Protein AF-A0A0A8JJF2-F1 (afdb_monomer_lite)

Foldseek 3Di:
DAEDPDPVVVVVVLVVLLVPDLDWAKEKEKAFDDDPDDPPDDDDDPDQAGKIKMWIWTDHPPAIYIYMDIDRDVVVVVVVCVSCVVSCVSHPYDYDYPVRRVVVVVVRVD

pLDDT: mean 81.91, std 14.95, range [40.62, 95.06]

Sequence (110 aa):
MRQAATLEELLEFAEQESADEREGHTFINQADWVEEETVLTDEDTGGALPLQLIRLIVQSAKHAIYYEYPFSEPAELEDMNYQLDPVFTRFPRVVLNREEMDRKKEECQE

Secondary structure (DSSP, 8-state):
-EE-SSHHHHHHHHHHHHTT-S-EEEEEEEEE----------S----PPPPEEEEEEEEESS-EEEEEEEE-SHHHHHHHHHHHHHHHHHS-EEE--HHHHHHHHHHTT-

Radius of gyration: 15.86 Å; chains: 1; bounding box: 34×24×51 Å

Structure (mmCIF, N/CA/C/O backbone):
data_AF-A0A0A8JJF2-F1
#
_entry.id   AF-A0A0A8JJF2-F1
#
loop_
_atom_site.group_PDB
_atom_site.id
_atom_site.type_symbol
_atom_site.label_atom_id
_atom_site.label_alt_id
_atom_site.label_comp_id
_atom_site.label_asym_id
_atom_site.label_entity_id
_atom_site.label_seq_id
_atom_site.pdbx_PDB_ins_code
_atom_site.Cartn_x
_atom_site.Cartn_y
_atom_site.Cartn_z
_atom_site.occupancy
_atom_site.B_iso_or_equiv
_atom_site.auth_seq_id
_atom_site.auth_comp_id
_atom_site.auth_asym_id
_atom_site.auth_atom_id
_atom_site.pdbx_PDB_model_num
ATOM 1 N N . MET A 1 1 ? -10.432 9.931 4.214 1.00 86.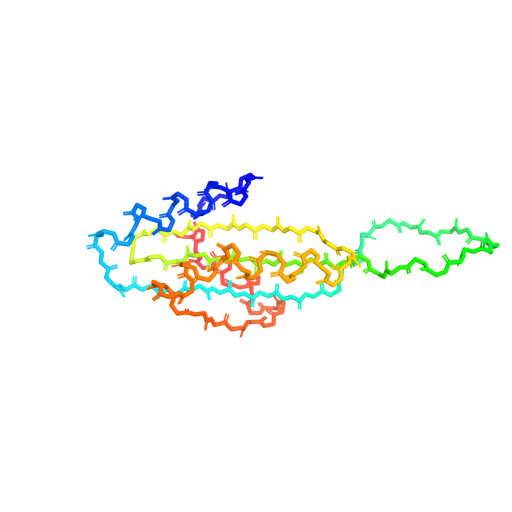50 1 MET A N 1
ATOM 2 C CA . MET A 1 1 ? -9.172 9.159 4.024 1.00 86.50 1 MET A CA 1
ATOM 3 C C . MET A 1 1 ? -7.926 10.049 4.049 1.00 86.50 1 MET A C 1
ATOM 5 O O . MET A 1 1 ? -7.965 11.143 3.496 1.00 86.50 1 MET A O 1
ATOM 9 N N . ARG A 1 2 ? -6.826 9.582 4.660 1.00 90.56 2 ARG A N 1
ATOM 10 C CA . ARG A 1 2 ? -5.493 10.230 4.639 1.00 90.56 2 ARG A CA 1
ATOM 11 C C . ARG A 1 2 ? -4.675 9.735 3.436 1.00 90.56 2 ARG A C 1
ATOM 13 O O . ARG A 1 2 ? -4.844 8.595 3.026 1.00 90.56 2 ARG A O 1
ATOM 20 N N . GLN A 1 3 ? -3.773 10.552 2.899 1.00 91.75 3 GLN A N 1
ATOM 21 C CA . GLN A 1 3 ? -2.759 10.112 1.932 1.00 91.75 3 GLN A CA 1
ATOM 22 C C . GLN A 1 3 ? -1.387 10.079 2.615 1.00 91.75 3 GLN A C 1
ATOM 24 O O . GLN A 1 3 ? -1.010 11.056 3.262 1.00 91.75 3 GLN A O 1
ATOM 29 N N . ALA A 1 4 ? -0.682 8.955 2.510 1.00 92.62 4 ALA A N 1
ATOM 30 C CA . ALA A 1 4 ? 0.685 8.795 2.990 1.00 92.62 4 ALA A CA 1
ATOM 31 C C . ALA A 1 4 ? 1.666 9.381 1.970 1.00 92.62 4 ALA A C 1
ATOM 33 O O . ALA A 1 4 ? 1.557 9.095 0.775 1.00 92.62 4 ALA A O 1
ATOM 34 N N . ALA A 1 5 ? 2.630 10.175 2.437 1.00 90.12 5 ALA A N 1
ATOM 35 C CA . ALA A 1 5 ? 3.717 10.666 1.587 1.00 90.12 5 ALA A CA 1
ATOM 36 C C . ALA A 1 5 ? 4.835 9.625 1.412 1.00 90.12 5 ALA A C 1
ATOM 38 O O . ALA A 1 5 ? 5.553 9.639 0.413 1.00 90.12 5 ALA A O 1
ATOM 39 N N . THR A 1 6 ? 4.985 8.719 2.379 1.00 92.06 6 THR A N 1
ATOM 40 C CA . THR A 1 6 ? 6.027 7.690 2.411 1.00 92.06 6 THR A CA 1
ATOM 41 C C . THR A 1 6 ? 5.438 6.337 2.793 1.00 92.06 6 THR A C 1
ATOM 43 O O . THR A 1 6 ? 4.369 6.253 3.400 1.00 92.06 6 THR A O 1
ATOM 46 N N . LEU A 1 7 ? 6.158 5.263 2.461 1.00 89.69 7 LEU A N 1
ATOM 47 C CA . LEU A 1 7 ? 5.800 3.918 2.906 1.00 89.69 7 LEU A CA 1
ATOM 48 C C . LEU A 1 7 ? 5.823 3.812 4.439 1.00 89.69 7 LEU A C 1
ATOM 50 O O . LEU A 1 7 ? 4.938 3.190 5.014 1.00 89.69 7 LEU A O 1
ATOM 54 N N . GLU A 1 8 ? 6.780 4.470 5.100 1.00 92.25 8 GLU A N 1
ATOM 55 C CA . GLU A 1 8 ? 6.880 4.513 6.565 1.00 92.25 8 GLU A CA 1
ATOM 56 C C . GLU A 1 8 ? 5.592 5.046 7.209 1.00 92.25 8 GLU A C 1
ATOM 58 O O . GLU A 1 8 ? 5.045 4.390 8.091 1.00 92.25 8 GLU A O 1
ATOM 63 N N . GLU A 1 9 ? 5.019 6.138 6.688 1.00 92.88 9 GLU A N 1
ATOM 64 C CA . GLU A 1 9 ? 3.747 6.672 7.196 1.00 92.88 9 GLU A CA 1
ATOM 65 C C . GLU A 1 9 ? 2.584 5.673 7.067 1.00 92.88 9 GLU A C 1
ATOM 67 O O . GLU A 1 9 ? 1.689 5.638 7.916 1.00 92.88 9 GLU A O 1
ATOM 72 N N . LEU A 1 10 ? 2.574 4.859 6.004 1.00 92.31 10 LEU A N 1
ATOM 73 C CA . LEU A 1 10 ? 1.577 3.803 5.821 1.00 92.31 10 LEU A CA 1
ATOM 74 C C . LEU A 1 10 ? 1.783 2.655 6.818 1.00 92.31 10 LEU A C 1
ATOM 76 O O . LEU A 1 10 ? 0.803 2.134 7.356 1.00 92.31 10 LEU A O 1
ATOM 80 N N . LEU A 1 11 ? 3.034 2.276 7.084 1.00 91.62 11 LEU A N 1
ATOM 81 C CA . LEU A 1 11 ? 3.375 1.246 8.066 1.00 91.62 11 LEU A CA 1
ATOM 82 C C . LEU A 1 11 ? 3.010 1.690 9.487 1.00 91.62 11 LEU A C 1
ATOM 84 O O . LEU A 1 11 ? 2.383 0.923 10.219 1.00 91.62 11 LEU A O 1
ATOM 88 N N . GLU A 1 12 ? 3.329 2.931 9.856 1.00 91.81 12 GLU A N 1
ATOM 89 C CA . GLU A 1 12 ? 2.955 3.517 11.147 1.00 91.81 12 GLU A CA 1
ATOM 90 C C . GLU A 1 12 ? 1.435 3.563 11.327 1.00 91.81 12 GLU A C 1
ATOM 92 O O . GLU A 1 12 ? 0.926 3.197 12.387 1.00 91.81 12 GLU A O 1
ATOM 97 N N . PHE A 1 13 ? 0.693 3.958 10.286 1.00 91.31 13 PHE A N 1
ATOM 98 C CA . PHE A 1 13 ? -0.770 3.929 10.312 1.00 91.31 13 PHE A CA 1
ATOM 99 C C . PHE A 1 13 ? -1.299 2.510 10.548 1.00 91.31 13 PHE A C 1
ATOM 101 O O . PHE A 1 13 ? -2.151 2.299 11.411 1.00 91.31 13 PHE A O 1
ATOM 108 N N . ALA A 1 14 ? -0.780 1.525 9.811 1.00 89.00 14 ALA A N 1
ATOM 109 C CA . ALA A 1 14 ? -1.194 0.136 9.968 1.00 89.00 14 ALA A CA 1
ATOM 110 C C . ALA A 1 14 ? -0.872 -0.402 11.373 1.00 89.00 14 ALA A C 1
ATOM 112 O O . ALA A 1 14 ? -1.670 -1.144 11.947 1.00 89.00 14 ALA A O 1
ATOM 113 N N . GLU A 1 15 ? 0.268 -0.026 11.952 1.00 89.31 15 GLU A N 1
ATOM 114 C CA . GLU A 1 15 ? 0.622 -0.413 13.316 1.00 89.31 15 GLU A CA 1
ATOM 115 C C . GLU A 1 15 ? -0.342 0.195 14.344 1.00 89.31 15 GLU A C 1
ATOM 117 O O . GLU A 1 15 ? -0.895 -0.546 15.161 1.00 89.31 15 GLU A O 1
ATOM 122 N N . GLN A 1 16 ? -0.605 1.502 14.257 1.00 87.88 16 GLN A N 1
ATOM 123 C CA . GLN A 1 16 ? -1.500 2.223 15.169 1.00 87.88 16 GLN A CA 1
ATOM 124 C C . GLN A 1 16 ? -2.929 1.669 15.131 1.00 87.88 16 GLN A C 1
ATOM 126 O O . GLN A 1 16 ? -3.505 1.368 16.176 1.00 87.88 16 GLN A O 1
ATOM 131 N N . GLU A 1 17 ? -3.483 1.465 13.937 1.00 85.00 17 GLU A N 1
ATOM 132 C CA . GLU A 1 17 ? -4.862 0.994 13.774 1.00 85.00 17 GLU A CA 1
ATOM 133 C C . GLU A 1 17 ? -5.025 -0.494 14.111 1.00 85.00 17 GLU A C 1
ATOM 135 O O . GLU A 1 17 ? -6.106 -0.927 14.510 1.00 85.00 17 GLU A O 1
ATOM 140 N N . SER A 1 18 ? -3.954 -1.291 14.015 1.00 74.69 18 SER A N 1
ATOM 141 C CA . SER A 1 18 ? -4.001 -2.716 14.374 1.00 74.69 18 SER A CA 1
ATOM 142 C C . SER A 1 18 ? -4.220 -2.976 15.868 1.00 74.69 18 SER A C 1
ATOM 144 O O . SER A 1 18 ? -4.586 -4.092 16.248 1.00 74.69 18 SER A O 1
ATOM 146 N N . ALA A 1 19 ? -4.002 -1.965 16.714 1.00 67.81 19 ALA A N 1
ATOM 147 C CA . ALA A 1 19 ? -4.239 -2.047 18.148 1.00 67.81 19 ALA A CA 1
ATOM 148 C C . ALA A 1 19 ? -5.728 -1.940 18.517 1.00 67.81 19 ALA A C 1
ATOM 150 O O . ALA A 1 19 ? -6.118 -2.464 19.563 1.00 67.81 19 ALA A O 1
ATOM 151 N N . ASP A 1 20 ? -6.543 -1.286 17.681 1.00 60.44 20 ASP A N 1
ATOM 152 C CA . ASP A 1 20 ? -7.886 -0.851 18.076 1.00 60.44 20 ASP A CA 1
ATOM 153 C C . ASP A 1 20 ? -8.990 -1.837 17.662 1.00 60.44 20 ASP A C 1
ATOM 155 O O . ASP A 1 20 ? -9.905 -2.042 18.447 1.00 60.44 20 ASP A O 1
ATOM 159 N N . GLU A 1 21 ? -8.903 -2.525 16.514 1.00 55.38 21 GLU A N 1
ATOM 160 C CA . GLU A 1 21 ? -9.917 -3.503 16.072 1.00 55.38 21 GLU A CA 1
ATOM 161 C C . GLU A 1 21 ? -9.414 -4.330 14.861 1.00 55.38 21 GLU A C 1
ATOM 163 O O . GLU A 1 21 ? -8.878 -3.783 13.904 1.00 55.38 21 GLU A O 1
ATOM 168 N N . ARG A 1 22 ? -9.600 -5.664 14.857 1.00 59.66 22 ARG A N 1
ATOM 169 C CA . ARG A 1 22 ? -9.159 -6.584 13.770 1.00 59.66 22 ARG A CA 1
ATOM 170 C C . ARG A 1 22 ? -9.962 -6.471 12.463 1.00 59.66 22 ARG A C 1
ATOM 172 O O . ARG A 1 22 ? -9.866 -7.346 11.603 1.00 59.66 22 ARG A O 1
ATOM 179 N N . GLU A 1 23 ? -10.806 -5.460 12.328 1.00 72.19 23 GLU A N 1
ATOM 180 C CA . GLU A 1 23 ? -11.681 -5.307 11.172 1.00 72.19 23 GLU A CA 1
ATOM 181 C C . GLU A 1 23 ? -11.052 -4.321 10.190 1.00 72.19 23 GLU A C 1
ATOM 183 O O . GLU A 1 23 ? -10.887 -3.138 10.481 1.00 72.19 23 GLU A O 1
ATOM 188 N N . GLY A 1 24 ? -10.651 -4.831 9.027 1.00 83.50 24 GLY A N 1
ATOM 189 C CA . GLY A 1 24 ? -10.006 -4.035 7.996 1.00 83.50 24 GLY A CA 1
ATOM 190 C C . GLY A 1 24 ? -9.426 -4.881 6.868 1.00 83.50 24 GLY A C 1
ATOM 191 O O . GLY A 1 24 ? -9.303 -6.099 6.990 1.00 83.50 24 GLY A O 1
ATOM 192 N N . HIS A 1 25 ? -9.085 -4.232 5.760 1.00 91.62 25 HIS A N 1
ATOM 193 C CA . HIS A 1 25 ? -8.503 -4.863 4.576 1.00 91.62 25 HIS A CA 1
ATOM 194 C C . HIS A 1 25 ? -7.473 -3.933 3.938 1.00 91.62 25 HIS A C 1
ATOM 196 O O . HIS A 1 25 ? -7.601 -2.707 3.996 1.00 91.62 25 HIS A O 1
ATOM 202 N N . THR A 1 26 ? -6.474 -4.519 3.284 1.00 92.38 26 THR A N 1
ATOM 203 C CA . THR A 1 26 ? -5.576 -3.773 2.402 1.00 92.38 26 THR A CA 1
ATOM 204 C C . THR A 1 26 ? -5.988 -3.991 0.956 1.00 92.38 26 THR A C 1
ATOM 206 O O . THR A 1 26 ? -5.925 -5.106 0.456 1.00 92.38 26 THR A O 1
ATOM 209 N N . PHE A 1 27 ? -6.384 -2.942 0.252 1.00 94.25 27 PHE A N 1
ATOM 210 C CA . PHE A 1 27 ? -6.678 -3.006 -1.175 1.00 94.25 27 PHE A CA 1
ATOM 211 C C . PHE A 1 27 ? -5.425 -2.651 -1.964 1.00 94.25 27 PHE A C 1
ATOM 213 O O . PHE A 1 27 ? -4.775 -1.652 -1.665 1.00 94.25 27 PHE A O 1
ATOM 220 N N . ILE A 1 28 ? -5.077 -3.477 -2.947 1.00 94.00 28 ILE A N 1
ATOM 221 C CA . ILE A 1 28 ? -3.874 -3.310 -3.764 1.00 94.00 28 ILE A CA 1
ATOM 222 C C . ILE A 1 28 ? -4.235 -3.32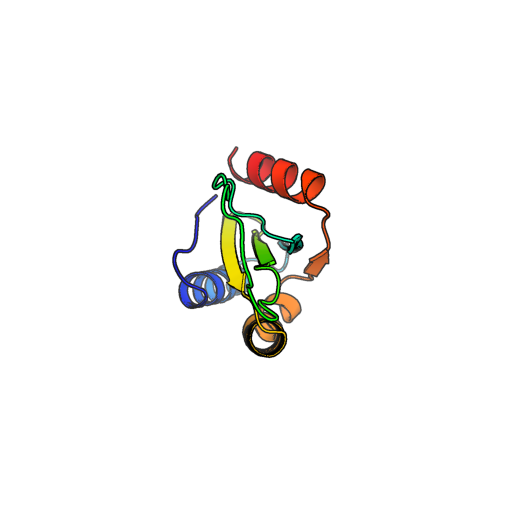9 -5.244 1.00 94.00 28 ILE A C 1
ATOM 224 O O . ILE A 1 28 ? -4.926 -4.231 -5.715 1.00 94.00 28 ILE A O 1
ATOM 228 N N . ASN A 1 29 ? -3.717 -2.357 -5.984 1.00 92.81 29 ASN A N 1
ATOM 229 C CA . ASN A 1 29 ? -3.750 -2.338 -7.436 1.00 92.81 29 ASN A CA 1
ATOM 230 C C . ASN A 1 29 ? -2.322 -2.189 -7.967 1.00 92.81 29 ASN A C 1
ATOM 232 O O . ASN A 1 29 ? -1.584 -1.315 -7.522 1.00 92.81 29 ASN A O 1
ATOM 236 N N . GLN A 1 30 ? -1.948 -3.046 -8.912 1.00 87.88 30 GLN A N 1
ATOM 237 C CA . GLN A 1 30 ? -0.697 -2.956 -9.662 1.00 87.88 30 GLN A CA 1
ATOM 238 C C . GLN A 1 30 ? -1.076 -2.785 -11.128 1.00 87.88 30 GLN A C 1
ATOM 240 O O . GLN A 1 30 ? -1.816 -3.610 -11.671 1.00 87.88 30 GLN A O 1
ATOM 245 N N . ALA A 1 31 ? -0.642 -1.690 -11.742 1.00 77.75 31 ALA A N 1
ATOM 246 C CA . ALA A 1 31 ? -0.971 -1.378 -13.124 1.00 77.75 31 ALA A CA 1
ATOM 247 C C . ALA A 1 31 ? 0.203 -0.690 -13.820 1.00 77.75 31 ALA A C 1
ATOM 249 O O . ALA A 1 31 ? 0.985 0.018 -13.181 1.00 77.75 31 ALA A O 1
ATOM 250 N N . ASP A 1 32 ? 0.278 -0.861 -15.138 1.00 70.38 32 ASP A N 1
ATOM 251 C CA . ASP A 1 32 ? 1.176 -0.079 -15.979 1.00 70.38 32 ASP A CA 1
ATOM 252 C C . ASP A 1 32 ? 0.875 1.414 -15.803 1.00 70.38 32 ASP A C 1
ATOM 254 O O . ASP A 1 32 ? -0.286 1.848 -15.822 1.00 70.38 32 ASP A O 1
ATOM 258 N N . TRP A 1 33 ? 1.929 2.201 -15.606 1.00 63.25 33 TRP A N 1
ATOM 259 C CA . TRP A 1 33 ? 1.841 3.637 -15.425 1.00 63.25 33 TRP A CA 1
ATOM 260 C C . TRP A 1 33 ? 2.452 4.330 -16.627 1.00 63.25 33 TRP A C 1
ATOM 262 O O . TRP A 1 33 ? 3.664 4.430 -16.788 1.00 63.25 33 TRP A O 1
ATOM 272 N N . VAL A 1 34 ? 1.579 4.815 -17.497 1.00 59.53 34 VAL A N 1
ATOM 273 C CA . VAL A 1 34 ? 1.983 5.719 -18.563 1.00 59.53 34 VAL A CA 1
ATOM 274 C C . VAL A 1 34 ? 1.741 7.118 -18.021 1.00 59.53 34 VAL A C 1
ATOM 276 O O . VAL A 1 34 ? 0.585 7.510 -17.849 1.00 59.53 34 VAL A O 1
ATOM 279 N N . GLU A 1 35 ? 2.816 7.835 -17.686 1.00 52.62 35 GLU A N 1
ATOM 280 C CA . GLU A 1 35 ? 2.731 9.278 -17.457 1.00 52.62 35 GLU A CA 1
ATOM 281 C C . GLU A 1 35 ? 2.075 9.880 -18.704 1.00 52.62 35 GLU A C 1
ATOM 283 O O . GLU A 1 35 ? 2.502 9.596 -19.826 1.00 52.62 35 GLU A O 1
ATOM 288 N N . GLU A 1 36 ? 0.993 10.641 -18.543 1.00 45.34 36 GLU A N 1
ATOM 289 C CA . GLU A 1 36 ? 0.353 11.333 -19.660 1.00 45.34 36 GLU A CA 1
ATOM 290 C C . GLU A 1 36 ? 1.243 12.518 -20.070 1.00 45.34 36 GLU A C 1
ATOM 292 O O . GLU A 1 36 ? 0.908 13.677 -19.853 1.00 45.34 36 GLU A O 1
ATOM 297 N N . GLU A 1 37 ? 2.411 12.225 -20.642 1.00 40.62 37 GLU A N 1
ATOM 298 C CA . GLU A 1 37 ? 3.255 13.197 -21.317 1.00 40.62 37 GLU A CA 1
ATOM 299 C C . GLU A 1 37 ? 3.441 12.779 -22.777 1.00 40.62 37 GLU A C 1
ATOM 301 O O . GLU A 1 37 ? 3.690 11.627 -23.134 1.00 40.62 37 GLU A O 1
ATOM 306 N N . THR A 1 38 ? 3.210 13.742 -23.659 1.00 47.66 38 THR A N 1
ATOM 307 C CA . THR A 1 38 ? 3.182 13.558 -25.107 1.00 47.66 38 THR A CA 1
ATOM 308 C C . THR A 1 38 ? 4.597 13.278 -25.609 1.00 47.66 38 THR A C 1
ATOM 310 O O . THR A 1 38 ? 5.327 14.216 -25.913 1.00 47.66 38 THR A O 1
ATOM 313 N N . VAL A 1 39 ? 5.004 12.014 -25.746 1.00 44.09 39 VAL A N 1
ATOM 314 C CA . VAL A 1 39 ? 6.300 11.703 -26.373 1.00 44.09 39 VAL A CA 1
ATOM 315 C C . VAL A 1 39 ? 6.141 11.665 -27.894 1.00 44.09 39 VAL A C 1
ATOM 317 O O . VAL A 1 39 ? 6.023 10.619 -28.528 1.00 44.09 39 VAL A O 1
ATOM 320 N N . LEU A 1 40 ? 6.129 12.857 -28.491 1.00 54.00 40 LEU A N 1
ATOM 321 C CA . LEU A 1 40 ? 6.676 13.063 -29.828 1.00 54.00 40 LEU A CA 1
ATOM 322 C C . LEU A 1 40 ? 8.200 13.057 -29.682 1.00 54.00 40 LEU A C 1
ATOM 324 O O . LEU A 1 40 ? 8.753 14.104 -29.380 1.00 54.00 40 LEU A O 1
ATOM 328 N N . THR A 1 41 ? 8.869 11.931 -29.927 1.00 43.22 41 THR A N 1
ATOM 329 C CA . THR A 1 41 ? 10.233 11.959 -30.481 1.00 43.22 41 THR A CA 1
ATOM 330 C C . THR A 1 41 ? 10.614 10.625 -31.107 1.00 43.22 41 THR A C 1
ATOM 332 O O . THR A 1 41 ? 10.523 9.565 -30.494 1.00 43.22 41 THR A O 1
ATOM 335 N N . ASP A 1 42 ? 11.024 10.763 -32.362 1.00 56.22 42 ASP A N 1
ATOM 336 C CA . ASP A 1 42 ? 11.799 9.857 -33.199 1.00 56.22 42 ASP A CA 1
ATOM 337 C C . ASP A 1 42 ? 13.113 9.421 -32.510 1.00 56.22 42 ASP A C 1
ATOM 339 O O . ASP A 1 42 ? 13.603 10.103 -31.612 1.00 56.22 42 ASP A O 1
ATOM 343 N N . GLU A 1 43 ? 13.703 8.339 -33.021 1.00 54.81 43 GLU A N 1
ATOM 344 C CA . GLU A 1 43 ? 15.075 7.861 -32.767 1.00 54.81 43 GLU A CA 1
ATOM 345 C C . GLU A 1 43 ? 15.403 7.205 -31.398 1.00 54.81 43 GLU A C 1
ATOM 347 O O . GLU A 1 43 ? 15.640 7.827 -30.369 1.00 54.81 43 GLU A O 1
ATOM 352 N N . ASP A 1 44 ? 15.561 5.876 -31.464 1.00 56.50 44 ASP A N 1
ATOM 353 C CA . ASP A 1 44 ? 16.690 5.147 -30.858 1.00 56.50 44 ASP A CA 1
ATOM 354 C C . ASP A 1 44 ? 16.758 5.004 -29.320 1.00 56.50 44 ASP A C 1
ATOM 356 O O . ASP A 1 44 ? 17.827 5.084 -28.715 1.00 56.50 44 ASP A O 1
ATOM 360 N N . THR A 1 45 ? 15.635 4.718 -28.649 1.00 50.94 45 THR A N 1
ATOM 361 C CA . THR A 1 45 ? 15.651 4.478 -27.191 1.00 50.94 45 THR A CA 1
ATOM 362 C C . THR A 1 45 ? 15.714 2.987 -26.851 1.00 50.94 45 THR A C 1
ATOM 364 O O . THR A 1 45 ? 14.734 2.247 -26.955 1.00 50.94 45 THR A O 1
ATOM 367 N N . GLY A 1 46 ? 16.894 2.534 -26.428 1.00 46.38 46 GLY A N 1
ATOM 368 C CA . GLY A 1 46 ? 17.107 1.196 -25.890 1.00 46.38 46 GLY A CA 1
ATOM 369 C C . GLY A 1 46 ? 16.275 0.923 -24.632 1.00 46.38 46 GLY A C 1
ATOM 370 O O . GLY A 1 46 ? 16.318 1.690 -23.681 1.00 46.38 46 GLY A O 1
ATOM 371 N N . GLY A 1 47 ? 15.553 -0.201 -24.638 1.00 50.94 47 GLY A N 1
ATOM 372 C CA . GLY A 1 47 ? 15.248 -1.059 -23.482 1.00 50.94 47 GLY A CA 1
ATOM 373 C C . GLY A 1 47 ? 14.794 -0.438 -22.154 1.00 50.94 47 GLY A C 1
ATOM 374 O O . GLY A 1 47 ? 15.066 -1.048 -21.123 1.00 50.94 47 GLY A O 1
ATOM 375 N N . ALA A 1 48 ? 14.134 0.721 -22.129 1.00 59.62 48 ALA A N 1
ATOM 376 C CA . ALA A 1 48 ? 13.539 1.233 -20.897 1.00 59.62 48 ALA A CA 1
ATOM 377 C C . ALA A 1 48 ? 12.337 0.354 -20.510 1.00 59.62 48 ALA A C 1
ATOM 379 O O . ALA A 1 48 ? 11.427 0.149 -21.318 1.00 59.62 48 ALA A O 1
ATOM 380 N N . LEU A 1 49 ? 12.349 -0.204 -19.295 1.00 63.16 49 LEU A N 1
ATOM 381 C CA . LEU A 1 49 ? 11.184 -0.898 -18.747 1.00 63.16 49 LEU A CA 1
ATOM 382 C C . LEU A 1 49 ? 10.042 0.117 -18.577 1.00 63.16 49 LEU A C 1
ATOM 384 O O . LEU A 1 49 ? 10.304 1.249 -18.164 1.00 63.16 49 LEU A O 1
ATOM 388 N N . PRO A 1 50 ? 8.791 -0.250 -18.909 1.00 71.88 50 PRO A N 1
ATOM 389 C CA . PRO A 1 50 ? 7.660 0.638 -18.690 1.00 71.88 50 PRO A CA 1
ATOM 390 C C . PRO A 1 50 ? 7.545 0.939 -17.195 1.00 71.88 50 PRO A C 1
ATOM 392 O O . PRO A 1 50 ? 7.625 0.028 -16.370 1.00 71.88 50 PRO A O 1
ATOM 395 N N . LEU A 1 51 ? 7.365 2.213 -16.853 1.00 81.62 51 LEU A N 1
ATOM 396 C CA . LEU A 1 51 ? 7.117 2.627 -15.479 1.00 81.62 51 LEU A CA 1
ATOM 397 C C . LEU A 1 51 ? 5.769 2.042 -15.023 1.00 81.62 51 LEU A C 1
ATOM 399 O O . LEU A 1 51 ? 4.793 2.004 -15.772 1.00 81.62 51 LEU A O 1
ATOM 403 N N . GLN A 1 52 ? 5.722 1.520 -13.807 1.00 86.38 52 GLN A N 1
ATOM 404 C CA . GLN A 1 52 ? 4.549 0.890 -13.208 1.00 86.38 52 GLN A CA 1
ATOM 405 C C . GLN A 1 52 ? 4.172 1.641 -11.940 1.00 86.38 52 GLN A C 1
ATOM 407 O O . GLN A 1 52 ? 4.989 2.343 -11.349 1.00 86.38 52 GLN A O 1
ATOM 412 N N . LEU A 1 53 ? 2.919 1.506 -11.515 1.00 89.62 53 LEU A N 1
ATOM 413 C CA . LEU A 1 53 ? 2.423 2.131 -10.297 1.00 89.62 53 LEU A CA 1
ATOM 414 C C . LEU A 1 53 ? 1.729 1.084 -9.438 1.00 89.62 53 LEU A C 1
ATOM 416 O O . LEU A 1 53 ? 0.809 0.390 -9.888 1.00 89.62 53 LEU A O 1
ATOM 420 N N . ILE A 1 54 ? 2.137 1.016 -8.175 1.00 91.38 54 ILE A N 1
ATOM 421 C CA . ILE A 1 54 ? 1.338 0.369 -7.143 1.00 91.38 54 ILE A CA 1
ATOM 422 C C . ILE A 1 54 ? 0.449 1.417 -6.474 1.00 91.38 54 ILE A C 1
ATOM 424 O O . ILE A 1 54 ? 0.868 2.546 -6.213 1.00 91.38 54 ILE A O 1
ATOM 428 N N . ARG A 1 55 ? -0.785 1.033 -6.170 1.00 93.94 55 ARG A N 1
ATOM 429 C CA . ARG A 1 55 ? -1.700 1.801 -5.329 1.00 93.94 55 ARG A CA 1
ATOM 430 C C . ARG A 1 55 ? -2.168 0.916 -4.190 1.00 93.94 55 ARG A C 1
ATOM 432 O O . ARG A 1 55 ? -2.505 -0.249 -4.405 1.00 93.94 55 ARG A O 1
ATOM 439 N N . LEU A 1 56 ? -2.205 1.479 -2.993 1.00 94.06 56 LEU A N 1
ATOM 440 C CA . LEU A 1 56 ? -2.535 0.786 -1.757 1.00 94.06 56 LEU A CA 1
ATOM 441 C C . LEU A 1 56 ? -3.548 1.609 -0.965 1.00 94.06 56 LEU A C 1
ATOM 443 O O . LEU A 1 56 ? -3.371 2.812 -0.796 1.00 94.06 56 LEU A O 1
ATOM 447 N N . ILE A 1 57 ? -4.595 0.958 -0.462 1.00 94.50 57 ILE A N 1
ATOM 448 C CA . ILE A 1 57 ? -5.488 1.507 0.563 1.00 94.50 57 ILE A CA 1
ATOM 449 C C . ILE A 1 57 ? -5.450 0.553 1.744 1.00 94.50 57 ILE A C 1
ATOM 451 O O . ILE A 1 57 ? -5.878 -0.590 1.615 1.00 94.50 57 ILE A O 1
ATOM 455 N N . VAL A 1 58 ? -4.975 1.009 2.897 1.00 93.31 58 VAL A N 1
ATOM 456 C CA . VAL A 1 58 ? -5.149 0.272 4.153 1.00 93.31 58 VAL A CA 1
ATOM 457 C C . VAL A 1 58 ? -6.371 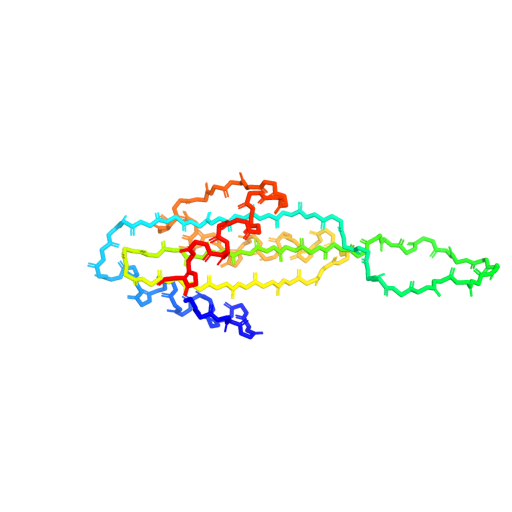0.853 4.843 1.00 93.31 58 VAL A C 1
ATOM 459 O O . VAL A 1 58 ? -6.375 2.026 5.213 1.00 93.31 58 VAL A O 1
ATOM 462 N N . GLN A 1 59 ? -7.415 0.039 4.975 1.00 92.00 59 GLN A N 1
ATOM 463 C CA . GLN A 1 59 ? -8.666 0.397 5.632 1.00 92.00 59 GLN A CA 1
ATOM 464 C C . GLN A 1 59 ? -8.768 -0.349 6.963 1.00 92.00 59 GLN A C 1
ATOM 466 O O . GLN A 1 59 ? -8.732 -1.579 6.975 1.00 92.00 59 GLN A O 1
ATOM 471 N N . SER A 1 60 ? -8.934 0.393 8.055 1.00 89.62 60 SER A N 1
ATOM 472 C CA . SER A 1 60 ? -9.387 -0.102 9.356 1.00 89.62 60 SER A CA 1
ATOM 473 C C . SER A 1 60 ? -10.900 0.114 9.506 1.00 89.62 60 SER A C 1
ATOM 475 O O . SER A 1 60 ? -11.560 0.654 8.614 1.00 89.62 60 SER A O 1
ATOM 477 N N . ALA A 1 61 ? -11.466 -0.272 10.650 1.00 84.50 61 ALA A N 1
ATOM 478 C CA . ALA A 1 61 ? -12.875 -0.046 10.966 1.00 84.50 61 ALA A CA 1
ATOM 479 C C . ALA A 1 61 ? -13.271 1.443 10.981 1.00 84.50 61 ALA A C 1
ATOM 481 O O . ALA A 1 61 ? -14.428 1.774 10.723 1.00 84.50 61 ALA A O 1
ATOM 482 N N . LYS A 1 62 ? -12.327 2.340 11.300 1.00 82.88 62 LYS A N 1
ATOM 483 C CA . LYS A 1 62 ? -12.594 3.771 11.536 1.00 82.88 62 LYS A CA 1
ATOM 484 C C . LYS A 1 62 ? -11.884 4.685 10.545 1.00 82.88 62 LYS A C 1
ATOM 486 O O . LYS A 1 62 ? -12.366 5.784 10.280 1.00 82.88 62 LYS A O 1
ATOM 491 N N . HIS A 1 63 ? -10.752 4.254 9.999 1.00 90.06 63 HIS A N 1
ATOM 492 C CA . HIS A 1 63 ? -9.884 5.097 9.193 1.00 90.06 63 HIS A CA 1
ATOM 493 C C . HIS A 1 63 ? -9.403 4.374 7.936 1.00 90.06 63 HIS A C 1
ATOM 495 O O . HIS A 1 63 ? -9.422 3.152 7.826 1.00 90.06 63 HIS A O 1
ATOM 501 N N . ALA A 1 64 ? -8.931 5.155 6.971 1.00 92.38 64 ALA A N 1
ATOM 502 C CA . ALA A 1 64 ? -8.268 4.635 5.787 1.00 92.38 64 ALA A CA 1
ATOM 503 C C . ALA A 1 64 ? -7.097 5.538 5.395 1.00 92.38 64 ALA A C 1
ATOM 505 O O . ALA A 1 64 ? -7.207 6.773 5.479 1.00 92.38 64 ALA A O 1
ATOM 506 N N . ILE A 1 65 ? -6.014 4.920 4.926 1.00 94.50 65 ILE A N 1
ATOM 507 C CA . ILE A 1 65 ? -4.859 5.598 4.337 1.00 94.50 65 ILE A CA 1
ATOM 508 C C . ILE A 1 65 ? -4.604 5.092 2.917 1.00 94.50 65 ILE A C 1
ATOM 510 O O . ILE A 1 65 ? -4.685 3.894 2.657 1.00 94.50 65 ILE A O 1
ATOM 514 N N . TYR A 1 66 ? -4.296 6.014 2.009 1.00 95.06 66 TYR A N 1
ATOM 515 C CA . TYR A 1 66 ? -3.919 5.749 0.624 1.00 95.06 66 TYR A CA 1
ATOM 516 C C . TYR A 1 66 ? -2.427 6.002 0.416 1.00 95.06 66 TYR A C 1
ATOM 518 O O . TYR A 1 66 ? -1.900 7.001 0.905 1.00 95.06 66 TYR A O 1
ATOM 526 N N . TYR A 1 67 ? -1.766 5.141 -0.347 1.00 94.38 67 TYR A N 1
ATOM 527 C CA . TYR A 1 67 ? -0.372 5.287 -0.753 1.00 94.38 67 TYR A CA 1
ATOM 528 C C . TYR A 1 67 ? -0.205 4.848 -2.205 1.00 94.38 67 TYR A C 1
ATOM 530 O O . TYR A 1 67 ? -0.866 3.915 -2.665 1.00 94.38 67 TYR A O 1
ATOM 538 N N . GLU A 1 68 ? 0.691 5.509 -2.923 1.00 93.00 68 GLU A N 1
ATOM 539 C CA . GLU A 1 68 ? 1.051 5.152 -4.287 1.00 93.00 68 GLU A CA 1
ATOM 540 C C . GLU A 1 68 ? 2.562 5.246 -4.463 1.00 93.00 68 GLU A C 1
ATOM 542 O O . GLU A 1 68 ? 3.204 6.123 -3.883 1.00 93.00 68 GLU A O 1
ATOM 547 N N . TYR A 1 69 ? 3.126 4.321 -5.234 1.00 89.94 69 TYR A N 1
ATOM 548 C CA . TYR A 1 69 ? 4.565 4.257 -5.453 1.00 89.94 69 TYR A CA 1
ATOM 549 C C . TYR A 1 69 ? 4.869 3.855 -6.900 1.00 89.94 69 TYR A C 1
ATOM 551 O O . TYR A 1 69 ? 4.472 2.762 -7.326 1.00 89.94 69 TYR A O 1
ATOM 559 N N . PRO A 1 70 ? 5.497 4.743 -7.691 1.00 90.19 70 PRO A N 1
ATOM 560 C CA . PRO A 1 70 ? 5.958 4.401 -9.026 1.00 90.19 70 PRO A CA 1
ATOM 561 C C . PRO A 1 70 ? 7.237 3.560 -8.931 1.00 90.19 70 PRO A C 1
ATOM 563 O O . PRO A 1 70 ? 8.124 3.875 -8.143 1.00 90.19 70 PRO A O 1
ATOM 566 N N . PHE A 1 71 ? 7.335 2.506 -9.735 1.00 86.25 71 PHE A N 1
ATOM 567 C CA . PHE A 1 71 ? 8.491 1.607 -9.783 1.00 86.25 71 PHE A CA 1
ATOM 568 C C . PHE A 1 71 ? 8.729 1.120 -11.213 1.00 86.25 71 PHE A C 1
ATOM 570 O O . PHE A 1 71 ? 7.793 1.021 -12.006 1.00 86.25 71 PHE A O 1
ATOM 577 N N . SER A 1 72 ? 9.973 0.807 -11.558 1.00 83.31 72 SER A N 1
ATOM 578 C CA . SER A 1 72 ? 10.348 0.375 -12.915 1.00 83.31 72 SER A CA 1
ATOM 579 C C . SER A 1 72 ? 11.056 -0.975 -12.935 1.00 83.31 72 SER A C 1
ATOM 581 O O . SER A 1 72 ? 11.054 -1.661 -13.960 1.00 83.31 72 SER A O 1
ATOM 583 N N . GLU A 1 73 ? 11.612 -1.395 -11.797 1.00 84.69 73 GLU A N 1
ATOM 584 C CA . GLU A 1 73 ? 12.347 -2.644 -11.668 1.00 84.69 73 GLU A 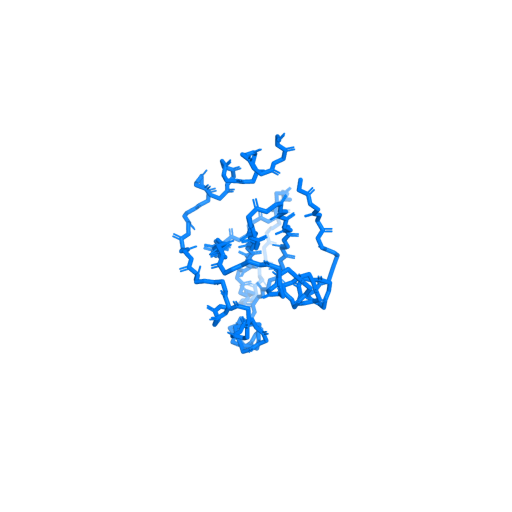CA 1
ATOM 585 C C . GLU A 1 73 ? 11.570 -3.680 -10.837 1.00 84.69 73 GLU A C 1
ATOM 587 O O . GLU A 1 73 ? 11.018 -3.361 -9.782 1.00 84.69 73 GLU A O 1
ATOM 592 N N . PRO A 1 74 ? 11.576 -4.969 -11.231 1.00 80.88 74 PRO A N 1
ATOM 593 C CA . PRO A 1 74 ? 10.956 -6.033 -10.437 1.00 80.88 74 PRO A CA 1
ATOM 594 C C . PRO A 1 74 ? 11.506 -6.149 -9.006 1.00 80.88 74 PRO A C 1
ATOM 596 O O . PRO A 1 74 ? 10.783 -6.569 -8.106 1.00 80.88 74 PRO A O 1
ATOM 599 N N . ALA A 1 75 ? 12.773 -5.773 -8.792 1.00 87.06 75 ALA A N 1
ATOM 600 C CA . ALA A 1 75 ? 13.406 -5.786 -7.475 1.00 87.06 75 ALA A CA 1
ATOM 601 C C . ALA A 1 75 ? 12.769 -4.774 -6.505 1.00 87.06 75 ALA A C 1
ATOM 603 O O . ALA A 1 75 ? 12.619 -5.083 -5.326 1.00 87.06 75 ALA A O 1
ATOM 604 N N . GLU A 1 76 ? 12.330 -3.609 -6.997 1.00 87.06 76 GLU A N 1
ATOM 605 C CA . GLU A 1 76 ? 11.621 -2.604 -6.190 1.00 87.06 76 GLU A CA 1
ATOM 606 C C . GLU A 1 76 ? 10.272 -3.149 -5.701 1.00 87.06 76 GLU A C 1
ATOM 608 O O . GLU A 1 76 ? 9.885 -2.961 -4.547 1.00 87.06 76 GLU A O 1
ATOM 613 N N . LEU A 1 77 ? 9.568 -3.889 -6.563 1.00 85.94 77 LEU A N 1
ATOM 614 C CA . LEU A 1 77 ? 8.303 -4.526 -6.209 1.00 85.94 77 LEU A CA 1
ATOM 615 C C . LEU A 1 77 ? 8.490 -5.640 -5.169 1.00 85.94 77 LEU A C 1
ATOM 617 O O . LEU A 1 77 ? 7.653 -5.792 -4.277 1.00 85.94 77 LEU A O 1
ATOM 621 N N . GLU A 1 78 ? 9.548 -6.443 -5.286 1.00 87.69 78 GLU A N 1
ATOM 622 C CA . GLU A 1 78 ? 9.864 -7.492 -4.311 1.00 87.69 78 GLU A CA 1
ATOM 623 C C . GLU A 1 78 ? 10.180 -6.897 -2.934 1.00 87.69 78 GLU A C 1
ATOM 625 O O . GLU A 1 78 ? 9.582 -7.314 -1.938 1.00 87.69 78 GLU A O 1
ATOM 630 N N . ASP A 1 79 ? 11.038 -5.875 -2.887 1.00 89.94 79 ASP A N 1
ATOM 631 C CA . ASP A 1 79 ? 11.397 -5.170 -1.654 1.00 89.94 79 ASP A CA 1
ATOM 632 C C . ASP A 1 79 ? 10.163 -4.539 -0.989 1.00 89.94 79 ASP A C 1
ATOM 634 O O . ASP A 1 79 ? 9.902 -4.742 0.198 1.00 89.94 79 ASP A O 1
ATOM 638 N N . MET A 1 80 ? 9.311 -3.881 -1.775 1.00 89.19 80 MET A N 1
ATOM 639 C CA . MET A 1 80 ? 8.069 -3.301 -1.275 1.00 89.19 80 MET A CA 1
ATOM 640 C C . MET A 1 80 ? 7.087 -4.358 -0.752 1.00 89.19 80 MET A C 1
ATOM 642 O O . MET A 1 80 ? 6.450 -4.145 0.279 1.00 89.19 80 MET A O 1
ATOM 646 N N . ASN A 1 81 ? 6.965 -5.518 -1.407 1.00 88.56 81 ASN A N 1
ATOM 647 C CA . ASN A 1 81 ? 6.152 -6.618 -0.878 1.00 88.56 81 ASN A CA 1
ATOM 648 C C . ASN A 1 81 ? 6.703 -7.142 0.452 1.00 88.56 81 ASN A C 1
ATOM 650 O O . ASN A 1 81 ? 5.913 -7.434 1.348 1.00 88.56 81 ASN A O 1
ATOM 654 N N . TYR A 1 82 ? 8.028 -7.235 0.595 1.00 91.06 82 TYR A N 1
ATOM 655 C CA . TYR A 1 82 ? 8.664 -7.635 1.849 1.00 91.06 82 TYR A CA 1
ATOM 656 C C . TYR A 1 82 ? 8.373 -6.629 2.971 1.00 91.06 82 TYR A C 1
ATOM 658 O O . TYR A 1 82 ? 8.004 -7.024 4.077 1.00 91.06 82 TYR A O 1
ATOM 666 N N . GLN A 1 83 ? 8.460 -5.330 2.679 1.00 91.19 83 GLN A N 1
ATOM 667 C CA . GLN A 1 83 ? 8.131 -4.274 3.641 1.00 91.19 83 GLN A CA 1
ATOM 668 C C . GLN A 1 83 ? 6.639 -4.242 4.016 1.00 91.19 83 GLN A C 1
ATOM 670 O O . GLN A 1 83 ? 6.301 -3.909 5.151 1.00 91.19 83 GLN A O 1
ATOM 675 N N . LEU A 1 84 ? 5.740 -4.605 3.095 1.00 90.94 84 LEU A N 1
ATOM 676 C CA . LEU A 1 84 ? 4.287 -4.626 3.314 1.00 90.94 84 LEU A CA 1
ATOM 677 C C . LEU A 1 84 ? 3.763 -5.926 3.943 1.00 90.94 84 LEU A C 1
ATOM 679 O O . LEU A 1 84 ? 2.627 -5.950 4.418 1.00 90.94 84 LEU A O 1
ATOM 683 N N . ASP A 1 85 ? 4.555 -6.996 3.992 1.00 90.44 85 ASP A N 1
ATOM 684 C CA . ASP A 1 85 ? 4.165 -8.283 4.590 1.00 90.44 85 ASP A CA 1
ATOM 685 C C . ASP A 1 85 ? 3.574 -8.162 6.018 1.00 90.44 85 ASP A C 1
ATOM 687 O O . ASP A 1 85 ? 2.511 -8.744 6.292 1.00 90.44 85 ASP A O 1
ATOM 691 N N . PRO A 1 86 ? 4.130 -7.323 6.921 1.00 88.88 86 PRO A N 1
ATOM 692 C CA . PRO A 1 86 ? 3.550 -7.098 8.243 1.00 88.88 86 PRO A CA 1
ATOM 693 C C . PRO A 1 86 ? 2.175 -6.419 8.199 1.00 88.88 86 PRO A C 1
ATOM 695 O O . PRO A 1 86 ? 1.364 -6.638 9.106 1.00 88.88 86 PRO A O 1
ATOM 698 N N . VAL A 1 87 ? 1.909 -5.597 7.178 1.00 89.38 87 VAL A N 1
ATOM 699 C CA . VAL A 1 87 ? 0.601 -4.965 6.948 1.00 89.38 87 VAL A CA 1
ATOM 700 C C . VAL A 1 87 ? -0.383 -6.018 6.474 1.00 89.38 87 VAL A C 1
ATOM 702 O O . VAL A 1 87 ? -1.441 -6.152 7.077 1.00 89.38 87 VAL A O 1
ATOM 705 N N . PHE A 1 88 ? -0.015 -6.827 5.479 1.00 89.25 88 PHE A N 1
ATOM 706 C CA . PHE A 1 88 ? -0.885 -7.871 4.927 1.00 89.25 88 PHE A CA 1
ATOM 707 C C . PHE A 1 88 ? -1.239 -8.966 5.937 1.00 89.25 88 PHE A C 1
ATOM 709 O O . PHE A 1 88 ? -2.318 -9.556 5.867 1.00 89.25 88 PHE A O 1
ATOM 716 N N . THR A 1 89 ? -0.350 -9.221 6.898 1.00 87.25 89 THR A N 1
ATOM 717 C CA . THR A 1 89 ? -0.608 -10.136 8.018 1.00 87.25 89 THR A CA 1
ATOM 718 C C . THR A 1 89 ? -1.694 -9.603 8.960 1.00 87.25 89 THR A C 1
ATOM 720 O O . THR A 1 89 ? -2.446 -10.385 9.541 1.00 87.25 89 THR A O 1
ATOM 723 N N . ARG A 1 90 ? -1.785 -8.277 9.127 1.00 86.25 90 ARG A N 1
ATOM 724 C CA . ARG A 1 90 ? -2.756 -7.612 10.014 1.00 86.25 90 ARG A CA 1
ATOM 725 C C . ARG A 1 90 ? -4.064 -7.290 9.298 1.00 86.25 90 ARG A C 1
ATOM 727 O O . ARG A 1 90 ? -5.136 -7.542 9.837 1.00 86.25 90 ARG A O 1
ATOM 734 N N . PHE A 1 91 ? -3.954 -6.767 8.084 1.00 89.19 91 PHE A N 1
ATOM 735 C CA . PHE A 1 91 ? -5.039 -6.366 7.205 1.00 89.19 91 PHE A CA 1
ATOM 736 C C . PHE A 1 91 ? -4.968 -7.225 5.939 1.00 89.19 91 PHE A C 1
ATOM 738 O O . PHE A 1 91 ? -4.135 -6.968 5.068 1.00 89.19 91 PHE A O 1
ATOM 745 N N . PRO A 1 92 ? -5.811 -8.266 5.818 1.00 89.75 92 PRO A N 1
ATOM 746 C CA . PRO A 1 92 ? -5.779 -9.160 4.670 1.00 89.75 92 PRO A CA 1
ATOM 747 C C . PRO A 1 92 ? -5.867 -8.393 3.350 1.00 89.75 92 PRO A C 1
ATOM 749 O O . PRO A 1 92 ? -6.705 -7.499 3.187 1.00 89.75 92 PRO A O 1
ATOM 752 N N . ARG A 1 93 ? -4.992 -8.747 2.402 1.00 91.31 93 ARG A N 1
ATOM 753 C CA . ARG A 1 93 ? -4.934 -8.061 1.111 1.00 91.31 93 ARG A CA 1
ATOM 754 C C . ARG A 1 93 ? -6.043 -8.509 0.157 1.00 91.31 93 ARG A C 1
ATOM 756 O O . ARG A 1 93 ? -6.314 -9.702 0.028 1.00 91.31 93 ARG A O 1
ATOM 763 N N . VAL A 1 94 ? -6.604 -7.556 -0.577 1.00 92.50 94 VAL A N 1
ATOM 764 C CA . VAL A 1 94 ? -7.584 -7.740 -1.649 1.00 92.50 94 VAL A CA 1
ATOM 765 C C . VAL A 1 94 ? -7.035 -7.067 -2.900 1.00 92.50 94 VAL A C 1
ATOM 767 O O . VAL A 1 94 ? -6.776 -5.866 -2.910 1.00 92.50 94 VAL A O 1
ATOM 770 N N . VAL A 1 95 ? -6.830 -7.851 -3.954 1.00 92.38 95 VAL A N 1
ATOM 771 C CA . VAL A 1 95 ? -6.349 -7.329 -5.235 1.00 92.38 95 VAL A CA 1
ATOM 772 C C . VAL A 1 95 ? -7.529 -6.737 -5.992 1.00 92.38 95 VAL A C 1
ATOM 774 O O . VAL A 1 95 ? -8.517 -7.433 -6.215 1.00 92.38 95 VAL A O 1
ATOM 777 N N . LEU A 1 96 ? -7.405 -5.473 -6.383 1.00 92.25 96 LEU A N 1
ATOM 778 C CA . LEU A 1 96 ? -8.395 -4.735 -7.154 1.00 92.25 96 LEU A CA 1
ATOM 779 C C . LEU A 1 96 ? -7.831 -4.363 -8.525 1.00 92.25 96 LEU A C 1
ATOM 781 O O . LEU A 1 96 ? -6.637 -4.067 -8.677 1.00 92.25 96 LEU A O 1
ATOM 785 N N . ASN A 1 97 ? -8.699 -4.326 -9.531 1.00 90.88 97 ASN A N 1
ATOM 786 C CA . ASN A 1 97 ? -8.373 -3.662 -10.788 1.00 90.88 97 ASN A CA 1
ATOM 787 C C . ASN A 1 97 ? -8.391 -2.126 -10.617 1.00 90.88 97 ASN A C 1
ATOM 789 O O . ASN A 1 97 ? -8.708 -1.605 -9.547 1.00 90.88 97 ASN A O 1
ATOM 793 N N . ARG A 1 98 ? -8.025 -1.386 -11.671 1.00 87.69 98 ARG A N 1
ATOM 794 C CA . ARG A 1 98 ? -7.949 0.082 -11.615 1.00 87.69 98 ARG A CA 1
ATOM 795 C C . ARG A 1 98 ? -9.300 0.723 -11.281 1.00 87.69 98 ARG A C 1
ATOM 797 O O . ARG A 1 98 ? -9.362 1.548 -10.382 1.00 87.69 98 ARG A O 1
ATOM 804 N N . GLU A 1 99 ? -10.366 0.318 -11.968 1.00 90.00 99 GLU A N 1
ATOM 805 C CA . GLU A 1 99 ? -11.709 0.880 -11.766 1.00 90.00 99 GLU A CA 1
ATOM 806 C C . GLU A 1 99 ? -12.235 0.606 -10.351 1.00 90.00 99 GLU A C 1
ATOM 808 O O . GLU A 1 99 ? -12.852 1.469 -9.733 1.00 90.00 99 GLU A O 1
ATOM 813 N N . GLU A 1 100 ? -11.983 -0.592 -9.822 1.00 92.94 100 GLU A N 1
ATOM 814 C CA . GLU A 1 100 ? -12.328 -0.964 -8.449 1.00 92.94 100 GLU A CA 1
ATOM 815 C C . GLU A 1 100 ? -11.528 -0.155 -7.427 1.00 92.94 100 GLU A C 1
ATOM 817 O O . GLU A 1 100 ? -12.086 0.276 -6.421 1.00 92.94 100 GLU A O 1
ATOM 822 N N . MET A 1 101 ? -10.240 0.079 -7.688 1.00 92.25 101 MET A N 1
ATOM 823 C CA . MET A 1 101 ? -9.377 0.880 -6.822 1.00 92.25 101 MET A CA 1
ATOM 824 C C . MET A 1 101 ? -9.814 2.345 -6.773 1.00 92.25 101 MET A C 1
ATOM 826 O O . MET A 1 101 ? -9.858 2.929 -5.692 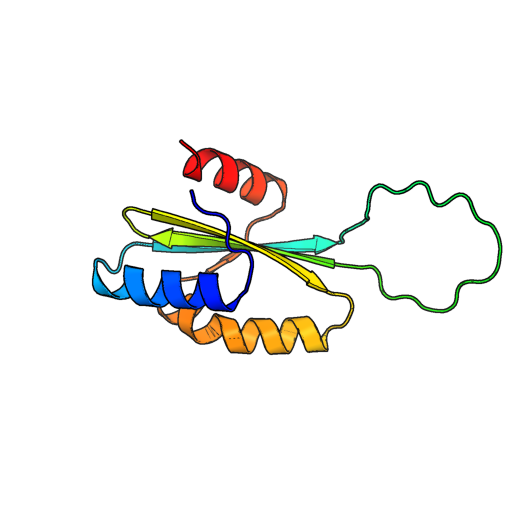1.00 92.25 101 MET A O 1
ATOM 830 N N . ASP A 1 102 ? -10.153 2.925 -7.926 1.00 91.38 102 ASP A N 1
ATOM 831 C CA . ASP A 1 102 ? -10.628 4.306 -8.026 1.00 91.38 102 ASP A CA 1
ATOM 832 C C . ASP A 1 102 ? -11.949 4.476 -7.258 1.00 91.38 102 ASP A C 1
ATOM 834 O O . ASP A 1 102 ? -12.039 5.342 -6.389 1.00 91.38 102 ASP A O 1
ATOM 838 N N . ARG A 1 103 ? -12.914 3.565 -7.451 1.00 92.69 103 ARG A N 1
ATOM 839 C CA . ARG A 1 103 ? -14.161 3.560 -6.663 1.00 92.69 103 ARG A CA 1
ATOM 840 C C . ARG A 1 103 ? -13.892 3.419 -5.171 1.00 92.69 103 ARG A C 1
ATOM 842 O O . ARG A 1 103 ? -14.451 4.160 -4.371 1.00 92.69 103 ARG A O 1
ATOM 849 N N . LYS A 1 104 ? -12.999 2.502 -4.789 1.00 92.44 104 LYS A N 1
ATOM 850 C CA . LYS A 1 104 ? -12.670 2.268 -3.381 1.00 92.44 104 LYS A CA 1
ATOM 851 C C . LYS A 1 104 ? -12.038 3.495 -2.729 1.00 92.44 104 LYS A C 1
ATOM 853 O O . LYS A 1 104 ? -12.290 3.779 -1.559 1.00 92.44 104 LYS A O 1
ATOM 858 N N . LYS A 1 105 ? -11.223 4.227 -3.490 1.00 90.75 105 LYS A N 1
ATOM 859 C CA . LYS A 1 105 ? -10.625 5.495 -3.076 1.00 90.75 105 LYS A CA 1
ATOM 860 C C . LYS A 1 105 ? -11.703 6.546 -2.801 1.00 90.75 105 LYS A C 1
ATOM 862 O O . LYS A 1 105 ? -11.603 7.224 -1.783 1.00 90.75 105 LYS A O 1
ATOM 867 N N . GLU A 1 106 ? -12.712 6.655 -3.665 1.00 90.50 106 GLU A N 1
ATOM 868 C CA . GLU A 1 106 ? -13.860 7.557 -3.484 1.00 90.50 106 GLU A CA 1
ATOM 869 C C . GLU A 1 106 ? -14.687 7.170 -2.246 1.00 90.50 106 GLU A C 1
ATOM 871 O O . GLU A 1 106 ? -14.906 8.008 -1.376 1.00 90.50 106 GLU A O 1
ATOM 876 N N . GLU A 1 107 ? -15.033 5.887 -2.0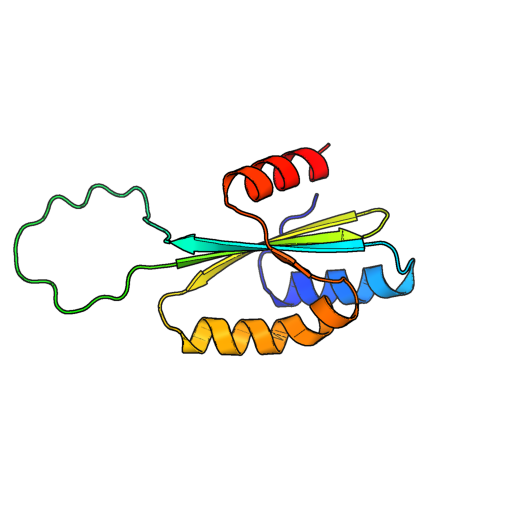90 1.00 88.81 107 GLU A N 1
ATOM 877 C CA . GLU A 1 107 ? -15.807 5.379 -0.942 1.00 88.81 107 GLU A CA 1
ATOM 878 C C . GLU A 1 107 ? -15.137 5.648 0.417 1.00 88.81 107 GLU A C 1
ATOM 880 O O . GLU A 1 107 ? -15.817 5.800 1.426 1.00 88.81 107 GLU A O 1
ATOM 885 N N . CYS A 1 108 ? -13.802 5.671 0.481 1.00 85.00 108 CYS A N 1
ATOM 886 C CA . CYS A 1 108 ? -13.065 5.953 1.718 1.00 85.00 108 CYS A CA 1
ATOM 887 C C . CYS A 1 108 ? -12.859 7.459 1.985 1.00 85.00 108 CYS A C 1
ATOM 889 O O . CYS A 1 108 ? -12.362 7.844 3.057 1.00 85.00 108 CYS A O 1
ATOM 891 N N . GLN A 1 109 ? -13.140 8.323 1.008 1.00 77.50 109 GLN A N 1
ATOM 892 C CA . GLN A 1 109 ? -13.058 9.776 1.172 1.00 77.50 109 GLN A CA 1
ATOM 893 C C . GLN A 1 109 ? -14.305 10.376 1.830 1.00 77.50 109 GLN A C 1
ATOM 895 O O . GLN A 1 109 ? -14.153 11.402 2.498 1.00 77.50 109 GLN A O 1
ATOM 900 N N . GLU A 1 110 ? -15.467 9.746 1.653 1.00 59.28 110 GLU A N 1
ATOM 901 C CA . GLU A 1 110 ? -16.755 10.110 2.267 1.00 59.28 110 GLU A CA 1
ATOM 902 C C . GLU A 1 110 ? -16.846 9.724 3.753 1.00 59.28 110 GLU A C 1
ATOM 904 O O . GLU A 1 110 ? -17.468 10.506 4.511 1.00 59.28 110 GLU A O 1
#